Protein AF-M1QK06-F1 (afdb_monomer)

Sequence (136 aa):
MNNLLDLALSVIALILIFSPVLIRKDFSANFPSLIDTLILVYLFLGTYLGSFKSFFERIWWWDILLHLLMGVNIALISFSVIYRLKEVKSHVQLSPFMVAFFSFAISMAAGGIWEIVEYVLDTFFGFELQKPPRIR

Solvent-accessible surface area (backbone atoms only — not comparable to full-atom values): 7548 Å² total; per-residue (Å²): 135,59,70,66,59,57,49,51,55,49,52,52,50,52,51,59,71,46,45,62,60,59,52,30,70,78,62,78,45,87,72,60,70,61,57,61,48,50,51,51,50,46,48,46,49,49,47,51,42,21,61,75,63,42,30,43,47,72,35,81,58,46,60,59,52,48,53,52,47,50,33,52,51,43,21,52,52,42,32,54,51,52,53,48,49,36,71,75,35,85,84,49,86,71,54,75,65,53,45,53,50,52,12,48,51,52,17,54,49,50,52,54,51,48,55,51,50,37,51,49,40,30,72,78,68,70,48,73,72,82,58,74,40,70,82,124

pLDDT: mean 85.59, std 11.58, range [47.09, 98.12]

Structure (mmCIF, N/CA/C/O backbone):
data_AF-M1QK06-F1
#
_entry.id   AF-M1QK06-F1
#
loop_
_atom_site.group_PDB
_atom_site.id
_atom_site.type_symbol
_atom_site.label_atom_id
_atom_site.label_alt_id
_atom_site.label_comp_id
_atom_site.label_asym_id
_atom_site.label_entity_id
_atom_site.label_seq_id
_atom_site.pdbx_PDB_ins_code
_atom_site.Cartn_x
_atom_site.Cartn_y
_atom_site.Cartn_z
_atom_site.occupancy
_atom_site.B_iso_or_equiv
_atom_site.auth_seq_id
_atom_site.auth_comp_id
_atom_site.auth_asym_id
_atom_site.auth_atom_id
_atom_site.pdbx_PDB_model_num
ATOM 1 N N . MET A 1 1 ? 5.079 0.754 -22.479 1.00 54.38 1 MET A N 1
ATOM 2 C CA . MET A 1 1 ? 3.848 1.100 -21.746 1.00 54.38 1 MET A CA 1
ATOM 3 C C . MET A 1 1 ? 2.689 0.482 -22.492 1.00 54.38 1 MET A C 1
ATOM 5 O O . MET A 1 1 ? 2.531 0.763 -23.676 1.00 54.38 1 MET A O 1
ATOM 9 N N . ASN A 1 2 ? 1.988 -0.458 -21.863 1.00 71.56 2 ASN A N 1
ATOM 10 C CA . ASN A 1 2 ? 0.800 -1.060 -22.452 1.00 71.56 2 ASN A CA 1
ATOM 11 C C . ASN A 1 2 ? -0.400 -0.223 -21.997 1.00 71.56 2 ASN A C 1
ATOM 13 O O . ASN A 1 2 ? -0.780 -0.291 -20.831 1.00 71.56 2 ASN A O 1
ATOM 17 N N . ASN A 1 3 ? -0.979 0.558 -22.915 1.00 80.12 3 ASN A N 1
ATOM 18 C CA . ASN A 1 3 ? -2.050 1.519 -22.621 1.00 80.12 3 ASN A CA 1
ATOM 19 C C . ASN A 1 3 ? -3.237 0.898 -21.857 1.00 80.12 3 ASN A C 1
ATOM 21 O O . ASN A 1 3 ? -3.928 1.600 -21.124 1.00 80.12 3 ASN A O 1
ATOM 25 N N . LEU A 1 4 ? -3.479 -0.409 -22.019 1.00 83.19 4 LEU A N 1
ATOM 26 C CA . LEU A 1 4 ? -4.543 -1.125 -21.317 1.00 83.19 4 LEU A CA 1
ATOM 27 C C . LEU A 1 4 ? -4.219 -1.362 -19.834 1.00 83.19 4 LEU A C 1
ATOM 29 O O . LEU A 1 4 ? -5.099 -1.200 -18.991 1.00 83.19 4 LEU A O 1
ATOM 33 N N . LEU A 1 5 ? -2.972 -1.723 -19.514 1.00 83.00 5 LEU A N 1
ATOM 34 C CA . LEU A 1 5 ? -2.525 -1.925 -18.133 1.00 83.00 5 LEU A CA 1
ATOM 35 C C . LEU A 1 5 ? -2.527 -0.598 -17.375 1.00 83.00 5 LEU A C 1
ATOM 37 O O . LEU A 1 5 ? -3.067 -0.519 -16.277 1.00 83.00 5 LEU A O 1
ATOM 41 N N . ASP A 1 6 ? -2.005 0.457 -18.001 1.00 82.38 6 ASP A N 1
ATOM 42 C CA . ASP A 1 6 ? -1.969 1.794 -17.407 1.00 82.38 6 ASP A CA 1
ATOM 43 C C . ASP A 1 6 ? -3.390 2.317 -17.129 1.00 82.38 6 ASP A C 1
ATOM 45 O O . ASP A 1 6 ? -3.655 2.895 -16.071 1.00 82.38 6 ASP A O 1
ATOM 49 N N . LEU A 1 7 ? -4.339 2.056 -18.039 1.00 86.75 7 LEU A N 1
ATOM 50 C CA . LEU A 1 7 ? -5.754 2.362 -17.832 1.00 86.75 7 LEU A CA 1
ATOM 51 C C . LEU A 1 7 ? -6.349 1.547 -16.675 1.00 86.75 7 LEU A C 1
ATOM 53 O O . LEU A 1 7 ? -7.026 2.117 -15.822 1.00 86.75 7 LEU A O 1
ATOM 57 N N . ALA A 1 8 ? -6.090 0.238 -16.618 1.00 86.94 8 ALA A N 1
ATOM 58 C CA . ALA A 1 8 ? -6.592 -0.627 -15.553 1.00 86.94 8 ALA A CA 1
ATOM 59 C C . ALA A 1 8 ? -6.075 -0.190 -14.171 1.00 86.94 8 ALA A C 1
ATOM 61 O O . ALA A 1 8 ? -6.868 -0.017 -13.245 1.00 86.94 8 ALA A O 1
ATOM 62 N N . LEU A 1 9 ? -4.771 0.077 -14.047 1.00 86.38 9 LEU A N 1
ATOM 63 C CA . LEU A 1 9 ? -4.156 0.577 -12.815 1.00 86.38 9 LEU A CA 1
ATOM 64 C C . LEU A 1 9 ? -4.700 1.958 -12.425 1.00 86.38 9 LEU A C 1
ATOM 66 O O . LEU A 1 9 ? -4.945 2.216 -11.248 1.00 86.38 9 LEU A O 1
ATOM 70 N N . SER A 1 10 ? -4.973 2.827 -13.402 1.00 87.44 10 SER A N 1
ATOM 71 C CA . SER A 1 10 ? -5.592 4.136 -13.154 1.00 87.44 10 SER A CA 1
ATOM 72 C C . SER A 1 10 ? -7.034 4.016 -12.651 1.00 87.44 10 SER A C 1
ATOM 74 O O . SER A 1 10 ? -7.446 4.765 -11.766 1.00 87.44 10 SER A O 1
ATOM 76 N N . VAL A 1 11 ? -7.807 3.057 -13.169 1.00 89.62 11 VAL A N 1
ATOM 77 C CA . VAL A 1 11 ? -9.161 2.762 -12.673 1.00 89.62 11 VAL A CA 1
ATOM 78 C C . VAL A 1 11 ? -9.107 2.208 -11.248 1.00 89.62 11 VAL A C 1
ATOM 80 O O . VAL A 1 11 ? -9.885 2.646 -10.402 1.00 89.62 11 VAL A O 1
ATOM 83 N N . ILE A 1 12 ? -8.164 1.308 -10.949 1.00 88.25 12 ILE A N 1
ATOM 84 C CA . ILE A 1 12 ? -7.938 0.803 -9.585 1.00 88.25 12 ILE A CA 1
ATOM 85 C C . ILE A 1 12 ? -7.588 1.960 -8.642 1.00 88.25 12 ILE A C 1
ATOM 87 O O . ILE A 1 12 ? -8.203 2.094 -7.585 1.00 88.25 12 ILE A O 1
ATOM 91 N N . ALA A 1 13 ? -6.670 2.844 -9.042 1.00 87.94 13 ALA A N 1
ATOM 92 C CA . ALA A 1 13 ? -6.310 4.031 -8.272 1.00 87.94 13 ALA A CA 1
ATOM 93 C C . ALA A 1 13 ? -7.526 4.930 -8.000 1.00 87.94 13 ALA A C 1
ATOM 95 O O . ALA A 1 13 ? -7.722 5.380 -6.872 1.00 87.94 13 ALA A O 1
ATOM 96 N N . LEU A 1 14 ? -8.386 5.142 -9.000 1.00 88.25 14 LEU A N 1
ATOM 97 C CA . LEU A 1 14 ? -9.610 5.925 -8.845 1.00 88.25 14 LEU A CA 1
ATOM 98 C C . LEU A 1 14 ? -10.573 5.286 -7.835 1.00 88.25 14 LEU A C 1
ATOM 100 O O . LEU A 1 14 ? -11.089 5.974 -6.955 1.00 88.25 14 LEU A O 1
ATOM 104 N N . ILE A 1 15 ? -10.783 3.971 -7.923 1.00 87.31 15 ILE A N 1
ATOM 105 C CA . ILE A 1 15 ? -11.609 3.222 -6.965 1.00 87.31 15 ILE A CA 1
ATOM 106 C C . ILE A 1 15 ? -11.036 3.360 -5.549 1.00 87.31 15 ILE A C 1
ATOM 108 O O . ILE A 1 15 ? -11.790 3.615 -4.608 1.00 87.31 15 ILE A O 1
ATOM 112 N N . LEU A 1 16 ? -9.713 3.257 -5.389 1.00 85.25 16 LEU A N 1
ATOM 113 C CA . LEU A 1 16 ? -9.045 3.402 -4.095 1.00 85.25 16 LEU A CA 1
ATOM 114 C C . LEU A 1 16 ? -9.257 4.791 -3.483 1.00 85.25 16 LEU A C 1
ATOM 116 O O . LEU A 1 16 ? -9.550 4.867 -2.291 1.00 85.25 16 LEU A O 1
ATOM 120 N N . ILE A 1 17 ? -9.199 5.867 -4.277 1.00 85.94 17 ILE A N 1
ATOM 121 C CA . ILE A 1 17 ? -9.467 7.243 -3.810 1.00 85.94 17 ILE A CA 1
ATOM 122 C C . ILE A 1 17 ? -10.881 7.373 -3.234 1.00 85.94 17 ILE A C 1
ATOM 124 O O . ILE A 1 17 ? -11.076 8.036 -2.216 1.00 85.94 17 ILE A O 1
ATOM 128 N N . PHE A 1 18 ? -11.874 6.743 -3.864 1.00 83.56 18 PHE A N 1
ATOM 129 C CA . PHE A 1 18 ? -13.264 6.817 -3.408 1.00 83.56 18 PHE A CA 1
ATOM 130 C C . PHE A 1 18 ? -13.625 5.777 -2.345 1.00 83.56 18 PHE A C 1
ATOM 132 O O . PHE A 1 18 ? -14.653 5.929 -1.679 1.00 83.56 18 PHE A O 1
ATOM 139 N N . SER A 1 19 ? -12.789 4.758 -2.136 1.00 79.00 19 SER A N 1
ATOM 140 C CA . SER A 1 19 ? -13.047 3.690 -1.166 1.00 79.00 19 SER A CA 1
ATOM 141 C C . SER A 1 19 ? -13.390 4.198 0.245 1.00 79.00 19 SER A C 1
ATOM 143 O O . SER A 1 19 ? -14.368 3.701 0.810 1.00 79.00 19 SER A O 1
ATOM 145 N N . PRO A 1 20 ? -12.746 5.245 0.806 1.00 76.12 20 PRO A N 1
ATOM 146 C CA . PRO A 1 20 ? -13.092 5.713 2.144 1.00 76.12 20 PRO A CA 1
ATOM 147 C C . PRO A 1 20 ? -14.473 6.369 2.193 1.00 76.12 20 PRO A C 1
ATOM 149 O O . PRO A 1 20 ? -15.188 6.235 3.182 1.00 76.12 20 PRO A O 1
ATOM 152 N N . VAL A 1 21 ? -14.883 7.053 1.120 1.00 76.00 21 VAL A N 1
ATOM 153 C CA . VAL A 1 21 ? -16.212 7.677 1.018 1.00 76.00 21 VAL A CA 1
ATOM 154 C C . VAL A 1 21 ? -17.304 6.611 0.995 1.00 76.00 21 VAL A C 1
ATOM 156 O O . VAL A 1 21 ? -18.311 6.759 1.689 1.00 76.00 21 VAL A O 1
ATOM 159 N N . LEU A 1 22 ? -17.090 5.528 0.244 1.00 70.12 22 LEU A N 1
ATOM 160 C CA . LEU A 1 22 ? -18.020 4.401 0.177 1.00 70.12 22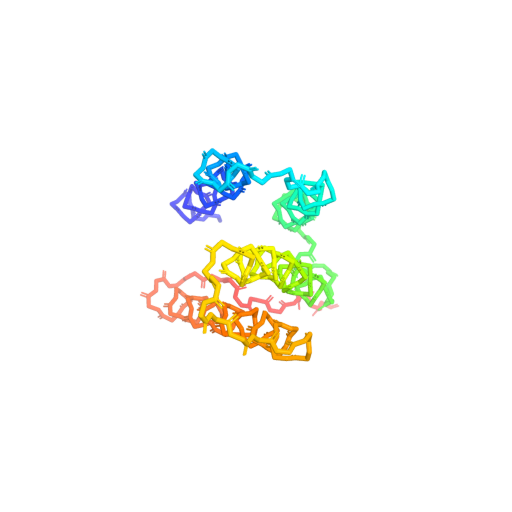 LEU A CA 1
ATOM 161 C C . LEU A 1 22 ? -18.174 3.735 1.551 1.00 70.12 22 LEU A C 1
ATOM 163 O O . LEU A 1 22 ? -19.292 3.543 2.021 1.00 70.12 22 LEU A O 1
ATOM 167 N N . ILE A 1 23 ? -17.061 3.486 2.247 1.00 68.62 23 ILE A N 1
ATOM 168 C CA . ILE A 1 23 ? -17.087 2.854 3.572 1.00 68.62 23 ILE A CA 1
ATOM 169 C C . ILE A 1 23 ? -17.730 3.782 4.621 1.00 68.62 23 ILE A C 1
ATOM 171 O O . ILE A 1 23 ? -18.520 3.334 5.451 1.00 68.62 23 ILE A O 1
ATOM 175 N N . ARG A 1 24 ? -17.457 5.093 4.588 1.00 73.00 24 ARG A N 1
ATOM 176 C CA . ARG A 1 24 ? -18.071 6.058 5.520 1.00 73.00 24 ARG A CA 1
ATOM 177 C C . ARG A 1 24 ? -19.594 6.097 5.411 1.00 73.00 24 ARG A C 1
ATOM 179 O O . ARG A 1 24 ? -20.267 6.179 6.441 1.00 73.00 24 ARG A O 1
ATOM 186 N N . LYS A 1 25 ? -20.123 6.033 4.184 1.00 66.12 25 LYS A N 1
ATOM 187 C CA . LYS A 1 25 ? -21.564 6.109 3.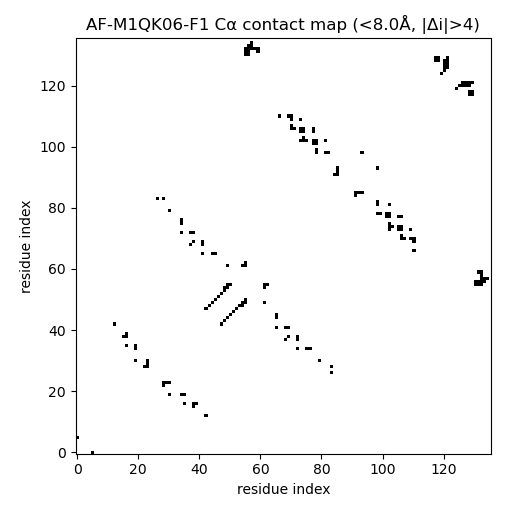911 1.00 66.12 25 LYS A CA 1
ATOM 188 C C . LYS A 1 25 ? -22.333 4.958 4.560 1.00 66.12 25 LYS A C 1
ATOM 190 O O . LYS A 1 25 ? -23.376 5.199 5.161 1.00 66.12 25 LYS A O 1
ATOM 195 N N . ASP A 1 26 ? -21.790 3.747 4.497 1.00 63.34 26 ASP A N 1
ATOM 196 C CA . ASP A 1 26 ? -22.492 2.550 4.969 1.00 63.34 26 ASP A CA 1
ATOM 197 C C . ASP A 1 26 ? -22.297 2.292 6.472 1.00 63.34 26 ASP A C 1
ATOM 199 O O . ASP A 1 26 ? -23.160 1.699 7.118 1.00 63.34 26 ASP A O 1
ATOM 203 N N . PHE A 1 27 ? -21.197 2.773 7.066 1.00 58.53 27 PHE A N 1
ATOM 204 C CA . PHE A 1 27 ? -20.854 2.465 8.462 1.00 58.53 27 PHE A CA 1
ATOM 205 C C . PHE A 1 27 ? -21.142 3.589 9.472 1.00 58.53 27 PHE A C 1
ATOM 207 O O . PHE A 1 27 ? -20.945 3.379 10.675 1.00 58.53 27 PHE A O 1
ATOM 214 N N . SER A 1 28 ? -21.605 4.772 9.025 1.00 55.38 28 SER A N 1
ATOM 215 C CA . SER A 1 28 ? -21.745 5.987 9.867 1.00 55.38 28 SER A CA 1
ATOM 216 C C . SER A 1 28 ? -20.496 6.258 10.719 1.00 55.38 28 SER A C 1
ATOM 218 O O . SER A 1 28 ? -20.573 6.744 11.847 1.00 55.38 28 SER A O 1
ATOM 220 N N . ALA A 1 29 ? -19.338 5.846 10.206 1.00 56.31 29 ALA A N 1
ATOM 221 C CA . ALA A 1 29 ? -18.077 5.873 10.914 1.00 56.31 29 ALA A CA 1
ATOM 222 C C . ALA A 1 29 ? -17.317 7.130 10.496 1.00 56.31 29 ALA A C 1
ATOM 224 O O . ALA A 1 29 ? -17.090 7.357 9.307 1.00 56.31 29 ALA A O 1
ATOM 225 N N . ASN A 1 30 ? -16.887 7.929 11.472 1.00 59.06 30 ASN A N 1
ATOM 226 C CA . ASN A 1 30 ? -15.905 8.982 11.238 1.00 59.06 30 ASN A CA 1
ATOM 227 C C . ASN A 1 30 ? -14.554 8.307 10.987 1.00 59.06 30 ASN A C 1
ATOM 229 O O . ASN A 1 30 ? -13.786 8.072 11.918 1.00 59.06 30 ASN A O 1
ATOM 233 N N . PHE A 1 31 ? -14.295 7.919 9.737 1.00 61.72 31 PHE A N 1
ATOM 234 C CA . PHE A 1 31 ? -12.990 7.390 9.358 1.00 61.72 31 PHE A CA 1
ATOM 235 C C . PHE A 1 31 ? -11.913 8.447 9.638 1.00 61.72 31 PHE A C 1
ATOM 237 O O . PHE A 1 31 ? -12.120 9.617 9.300 1.00 61.72 31 PHE A O 1
ATOM 244 N N . PRO A 1 32 ? -10.770 8.066 10.232 1.00 65.81 32 PRO A N 1
ATOM 245 C CA . PRO A 1 32 ? -9.664 8.988 10.429 1.00 65.81 32 PRO A CA 1
ATOM 246 C C . PRO A 1 32 ? -9.231 9.594 9.092 1.00 65.81 32 PRO A C 1
ATOM 248 O O . PRO A 1 32 ? -8.957 8.859 8.143 1.00 65.81 32 PRO A O 1
ATOM 251 N N . SER A 1 33 ? -9.067 10.919 9.043 1.00 76.81 33 SER A N 1
ATOM 252 C CA . SER A 1 33 ? -8.436 11.628 7.913 1.00 76.81 33 SER A CA 1
ATOM 253 C C . SER A 1 33 ? -7.043 11.080 7.569 1.00 76.81 33 SER A C 1
ATOM 255 O O . SER A 1 33 ? -6.543 11.262 6.459 1.00 76.81 33 SER A O 1
ATOM 257 N N . LEU A 1 34 ? -6.430 10.368 8.518 1.00 84.75 34 LEU A N 1
ATOM 258 C CA . LEU A 1 34 ? -5.197 9.622 8.337 1.00 84.75 34 LEU A CA 1
ATOM 259 C C . LEU A 1 34 ? -5.300 8.557 7.233 1.00 84.75 34 LEU A C 1
ATOM 261 O O . LEU A 1 34 ? -4.376 8.462 6.437 1.00 84.75 34 LEU A O 1
ATOM 265 N N . ILE A 1 35 ? -6.395 7.789 7.143 1.00 85.75 35 ILE A N 1
ATOM 266 C CA . ILE A 1 35 ? -6.536 6.733 6.119 1.00 85.75 35 ILE A CA 1
ATOM 267 C C . ILE A 1 35 ? -6.612 7.358 4.724 1.00 85.75 35 ILE A C 1
ATOM 269 O O . ILE A 1 35 ? -5.881 6.945 3.830 1.00 85.75 35 ILE A O 1
ATOM 273 N N . ASP A 1 36 ? -7.415 8.412 4.559 1.00 87.19 36 ASP A N 1
ATOM 274 C CA . ASP A 1 36 ? -7.512 9.149 3.292 1.00 87.19 36 ASP A CA 1
ATOM 275 C C . ASP A 1 36 ? -6.130 9.683 2.871 1.00 87.19 36 ASP A C 1
ATOM 277 O O . ASP A 1 36 ? -5.717 9.549 1.720 1.00 87.19 36 ASP A O 1
ATOM 281 N N . THR A 1 37 ? -5.376 10.226 3.830 1.00 89.31 37 THR A N 1
ATOM 282 C CA . THR A 1 37 ? -4.023 10.747 3.598 1.00 89.31 37 THR A CA 1
ATOM 283 C C . THR A 1 37 ? -3.050 9.640 3.194 1.00 89.31 37 THR A C 1
ATOM 285 O O . THR A 1 37 ? -2.286 9.812 2.248 1.00 89.31 37 THR A O 1
ATOM 288 N N . LEU A 1 38 ? -3.072 8.494 3.877 1.00 92.31 38 LEU A N 1
ATOM 289 C CA . LEU A 1 38 ? -2.184 7.367 3.587 1.00 92.31 38 LEU A CA 1
ATOM 290 C C . LEU A 1 38 ? -2.488 6.717 2.231 1.00 92.31 38 LEU A C 1
ATOM 292 O O . LEU A 1 38 ? -1.550 6.296 1.552 1.00 92.31 38 LEU A O 1
ATOM 296 N N . ILE A 1 39 ? -3.754 6.686 1.803 1.00 91.88 39 ILE A N 1
ATOM 297 C CA . ILE A 1 39 ? -4.138 6.257 0.451 1.00 91.88 39 ILE A CA 1
ATOM 298 C C . ILE A 1 39 ? -3.581 7.234 -0.585 1.00 91.88 39 ILE A C 1
ATOM 300 O O . ILE A 1 39 ? -2.951 6.807 -1.548 1.00 91.88 39 ILE A O 1
ATOM 304 N N . LEU A 1 40 ? -3.756 8.545 -0.384 1.00 92.00 40 LEU A N 1
ATOM 305 C CA . LEU A 1 40 ? -3.228 9.558 -1.305 1.00 92.00 40 LEU A CA 1
ATOM 306 C C . LEU A 1 40 ? -1.700 9.502 -1.409 1.00 92.00 40 LEU A C 1
ATOM 308 O O . LEU A 1 40 ? -1.160 9.587 -2.510 1.00 92.00 40 LEU A O 1
ATOM 312 N N . VAL A 1 41 ? -1.007 9.317 -0.282 1.00 94.75 41 VAL A N 1
ATOM 313 C CA . VAL A 1 41 ? 0.448 9.130 -0.256 1.00 94.75 41 VAL A CA 1
ATOM 314 C C . VAL A 1 41 ? 0.834 7.870 -1.025 1.00 94.75 41 VAL A C 1
ATOM 316 O O . VAL A 1 41 ? 1.672 7.957 -1.918 1.00 94.75 41 VAL A O 1
ATOM 319 N N . TYR A 1 42 ? 0.206 6.723 -0.749 1.00 95.06 42 TYR A N 1
ATOM 320 C CA . TYR A 1 42 ? 0.463 5.479 -1.482 1.00 95.06 42 TYR A CA 1
ATOM 321 C C . TYR A 1 42 ? 0.284 5.662 -2.997 1.00 95.06 42 TYR A C 1
ATOM 323 O O . TYR A 1 42 ? 1.179 5.325 -3.773 1.00 95.06 42 TYR A O 1
ATOM 331 N N . LEU A 1 43 ? -0.824 6.276 -3.421 1.00 93.44 43 LEU A N 1
ATOM 332 C CA . LEU A 1 43 ? -1.107 6.517 -4.834 1.00 93.44 43 LEU A CA 1
ATOM 333 C C . LEU A 1 43 ? -0.096 7.463 -5.473 1.00 93.44 43 LEU A C 1
ATOM 335 O O . LEU A 1 43 ? 0.370 7.187 -6.575 1.00 93.44 43 LEU A O 1
ATOM 339 N N . PHE A 1 44 ? 0.282 8.550 -4.802 1.00 94.31 44 PHE A N 1
ATOM 340 C CA . PHE A 1 44 ? 1.302 9.471 -5.300 1.00 94.31 44 PHE A CA 1
ATOM 341 C C . PHE A 1 44 ? 2.665 8.781 -5.463 1.00 94.31 44 PHE A C 1
ATOM 343 O O . PHE A 1 44 ? 3.331 8.943 -6.489 1.00 94.31 44 PHE A O 1
ATOM 350 N N . LEU A 1 45 ? 3.072 7.980 -4.477 1.00 95.88 45 LEU A N 1
ATOM 351 C CA . LEU A 1 45 ? 4.336 7.253 -4.514 1.00 95.88 45 LEU A CA 1
ATOM 352 C C . LEU A 1 45 ? 4.339 6.162 -5.599 1.00 95.88 45 LEU A C 1
ATOM 354 O O . LEU A 1 45 ? 5.345 6.008 -6.285 1.00 95.88 45 LEU A O 1
ATOM 358 N N . GLY A 1 46 ? 3.236 5.437 -5.802 1.00 91.69 46 GLY A N 1
ATOM 359 C CA . GLY A 1 46 ? 3.156 4.372 -6.809 1.00 91.69 46 GLY A CA 1
ATOM 360 C C . GLY A 1 46 ? 2.963 4.877 -8.237 1.00 91.69 46 GLY A C 1
ATOM 361 O O . GLY A 1 46 ? 3.687 4.491 -9.155 1.00 91.69 46 GLY A O 1
ATOM 362 N N . THR A 1 47 ? 2.014 5.788 -8.439 1.00 89.12 47 THR A N 1
ATOM 363 C CA . THR A 1 47 ? 1.682 6.280 -9.782 1.00 89.12 47 THR A CA 1
ATOM 364 C C . THR A 1 47 ? 2.689 7.327 -10.242 1.00 89.12 47 THR A C 1
ATOM 366 O O . THR A 1 47 ? 3.414 7.109 -11.210 1.00 89.12 47 THR A O 1
ATOM 369 N N . TYR A 1 48 ? 2.792 8.455 -9.538 1.00 91.00 48 TYR A N 1
ATOM 370 C CA . TYR A 1 48 ? 3.630 9.564 -9.974 1.00 91.00 48 TYR A CA 1
ATOM 371 C C . TYR A 1 48 ? 5.120 9.252 -9.817 1.00 91.00 48 TYR A C 1
ATOM 373 O O . TYR A 1 48 ? 5.859 9.283 -10.799 1.00 91.00 48 TYR A O 1
ATOM 381 N N . LEU A 1 49 ? 5.588 8.924 -8.612 1.00 94.56 49 LEU A N 1
ATOM 382 C CA . LEU A 1 49 ? 7.017 8.654 -8.424 1.00 94.56 49 LEU A CA 1
ATOM 383 C C . LEU A 1 49 ? 7.432 7.290 -8.997 1.00 94.56 49 LEU A C 1
ATOM 385 O O . LEU A 1 49 ? 8.419 7.208 -9.725 1.00 94.56 49 LEU A O 1
ATOM 389 N N . GLY A 1 50 ? 6.659 6.241 -8.723 1.00 90.81 50 GLY A N 1
ATOM 390 C CA . GLY A 1 50 ? 6.908 4.891 -9.221 1.00 90.81 50 GLY A CA 1
ATOM 391 C C . GLY A 1 50 ? 6.874 4.833 -10.743 1.00 90.81 50 GLY A C 1
ATOM 392 O O . GLY A 1 50 ? 7.914 4.632 -11.365 1.00 90.81 50 GLY A O 1
ATOM 393 N N . SER A 1 51 ? 5.702 5.066 -11.337 1.00 85.44 51 SER A N 1
ATOM 394 C CA . SER A 1 51 ? 5.487 4.869 -12.778 1.00 85.44 51 SER A CA 1
ATOM 395 C C . SER A 1 51 ? 5.996 6.047 -13.620 1.00 85.44 51 SER A C 1
ATOM 397 O O . SER A 1 51 ? 6.824 5.862 -14.509 1.00 85.44 51 SER A O 1
ATOM 399 N N . PHE A 1 52 ? 5.566 7.286 -13.336 1.00 87.56 52 PHE A N 1
ATOM 400 C CA . PHE A 1 52 ? 5.940 8.442 -14.173 1.00 87.56 52 PHE A CA 1
ATOM 401 C C . PHE A 1 52 ? 7.396 8.894 -13.992 1.00 87.56 52 PHE A C 1
ATOM 403 O O . PHE A 1 52 ? 8.012 9.377 -14.945 1.00 87.56 52 PHE A O 1
ATOM 410 N N . LYS A 1 53 ? 7.965 8.780 -12.784 1.00 93.06 53 LYS A N 1
ATOM 411 C CA . LYS A 1 53 ? 9.377 9.126 -12.517 1.00 93.06 53 LYS A CA 1
ATOM 412 C C . LYS A 1 53 ? 10.319 7.918 -12.553 1.00 93.06 53 LYS A C 1
ATOM 414 O O . LYS A 1 53 ? 11.523 8.110 -12.359 1.00 93.06 53 LYS A O 1
ATOM 419 N N . SER A 1 54 ? 9.803 6.729 -12.867 1.00 90.06 54 SER A N 1
ATOM 420 C CA . SER A 1 54 ? 10.563 5.481 -13.013 1.00 90.06 54 SER A CA 1
ATOM 421 C C . SER A 1 54 ? 11.329 5.080 -11.746 1.00 90.06 54 SER A C 1
ATOM 423 O O . SER A 1 54 ? 12.508 4.724 -11.804 1.00 90.06 54 SER A O 1
ATOM 425 N N . PHE A 1 55 ? 10.719 5.241 -10.568 1.00 92.50 55 PHE A N 1
ATOM 426 C CA . PHE A 1 55 ? 11.368 4.862 -9.309 1.00 92.50 55 PHE A CA 1
ATOM 427 C C . PHE A 1 55 ? 11.389 3.348 -9.102 1.00 92.50 55 PHE A C 1
ATOM 429 O O . PHE A 1 55 ? 12.350 2.865 -8.506 1.00 92.50 55 PHE A O 1
ATOM 436 N N . PHE A 1 56 ? 10.426 2.607 -9.660 1.00 89.50 56 PHE A N 1
ATOM 437 C CA . PHE A 1 56 ? 10.445 1.140 -9.652 1.00 89.50 56 PHE A CA 1
ATOM 438 C C . PHE A 1 56 ? 11.728 0.581 -10.284 1.00 89.50 56 PHE A C 1
ATOM 440 O O . PHE A 1 56 ? 12.335 -0.348 -9.764 1.00 89.50 56 PHE A O 1
ATOM 447 N N . GLU A 1 57 ? 12.215 1.200 -11.361 1.00 89.19 57 GLU A N 1
ATOM 448 C CA . GLU A 1 57 ? 13.415 0.742 -12.061 1.00 89.19 57 GLU A CA 1
ATOM 449 C C . GLU A 1 57 ? 14.718 1.296 -11.475 1.00 89.19 57 GLU A C 1
ATOM 451 O O . GLU A 1 57 ? 15.787 0.739 -11.737 1.00 89.19 57 GLU A O 1
ATOM 456 N N . ARG A 1 58 ? 14.652 2.411 -10.733 1.00 90.81 58 ARG A N 1
ATOM 457 C CA . ARG A 1 58 ? 15.825 3.155 -10.237 1.00 90.81 58 ARG A CA 1
ATOM 458 C C . ARG A 1 58 ? 16.151 2.891 -8.770 1.00 90.81 58 ARG A C 1
ATOM 460 O O . ARG A 1 58 ? 17.310 3.028 -8.387 1.00 90.81 58 ARG A O 1
ATOM 467 N N . ILE A 1 59 ? 15.157 2.582 -7.940 1.00 92.00 59 ILE A N 1
ATOM 468 C CA . ILE A 1 59 ? 15.298 2.476 -6.485 1.00 92.00 59 ILE A CA 1
ATOM 469 C C . ILE A 1 59 ? 14.855 1.082 -6.045 1.00 92.00 59 ILE A C 1
ATOM 471 O O . ILE A 1 59 ? 13.680 0.741 -6.088 1.00 92.00 59 ILE A O 1
ATOM 475 N N . TRP A 1 60 ? 15.803 0.281 -5.561 1.00 90.31 60 TRP A N 1
ATOM 476 C CA . TRP A 1 60 ? 15.587 -1.148 -5.311 1.00 90.31 60 TRP A CA 1
ATOM 477 C C . TRP A 1 60 ? 14.631 -1.515 -4.189 1.00 90.31 60 TRP A C 1
ATOM 479 O O . TRP A 1 60 ? 14.062 -2.600 -4.207 1.00 90.31 60 TRP A O 1
ATOM 489 N N . TRP A 1 61 ? 14.429 -0.614 -3.238 1.00 92.94 61 TRP A N 1
ATOM 490 C CA . TRP A 1 61 ? 13.494 -0.809 -2.139 1.00 92.94 61 TRP A CA 1
ATOM 491 C C . TRP A 1 61 ? 12.143 -0.127 -2.394 1.00 92.94 61 TRP A C 1
ATOM 493 O O . TRP A 1 61 ? 11.283 -0.163 -1.518 1.00 92.94 61 TRP A O 1
ATOM 503 N N . TRP A 1 62 ? 11.941 0.513 -3.557 1.00 94.44 62 TRP A N 1
ATOM 504 C CA . TRP A 1 62 ? 10.732 1.301 -3.820 1.00 94.44 62 TRP A CA 1
ATOM 505 C C . TRP A 1 62 ? 9.465 0.461 -3.716 1.00 94.44 62 TRP A C 1
ATOM 507 O O . TRP A 1 62 ? 8.510 0.855 -3.051 1.00 94.44 62 TRP A O 1
ATOM 517 N N . ASP A 1 63 ? 9.499 -0.725 -4.313 1.00 92.00 63 ASP A N 1
ATOM 518 C CA . ASP A 1 63 ? 8.383 -1.656 -4.267 1.00 92.00 63 ASP A CA 1
ATOM 519 C C . ASP A 1 63 ? 8.098 -2.158 -2.836 1.00 92.00 63 ASP A C 1
ATOM 521 O O . ASP A 1 63 ? 6.955 -2.155 -2.383 1.00 92.00 63 ASP A O 1
ATOM 525 N N . ILE A 1 64 ? 9.147 -2.424 -2.046 1.00 93.44 64 ILE A N 1
ATOM 526 C CA . ILE A 1 64 ? 9.024 -2.790 -0.623 1.00 93.44 64 ILE A CA 1
ATOM 527 C C . ILE A 1 64 ? 8.328 -1.676 0.178 1.00 93.44 64 ILE A C 1
ATOM 529 O O . ILE A 1 64 ? 7.477 -1.956 1.025 1.00 93.44 64 ILE A O 1
ATOM 533 N N . LEU A 1 65 ? 8.663 -0.403 -0.080 1.00 95.62 65 LEU A N 1
ATOM 534 C CA . LEU A 1 65 ? 7.992 0.733 0.562 1.00 95.62 65 LEU A CA 1
ATOM 535 C C . LEU A 1 65 ? 6.501 0.769 0.205 1.00 95.62 65 LEU A C 1
ATOM 537 O O . LEU A 1 65 ? 5.670 1.000 1.088 1.00 95.62 65 LEU A O 1
ATOM 541 N N . LEU A 1 66 ? 6.153 0.569 -1.068 1.00 94.94 66 LEU A N 1
ATOM 542 C CA . LEU A 1 66 ? 4.757 0.585 -1.498 1.00 94.94 66 LEU A CA 1
ATOM 543 C C . LEU A 1 66 ? 3.965 -0.579 -0.915 1.00 94.94 66 LEU A C 1
ATOM 545 O O . LEU A 1 66 ? 2.849 -0.353 -0.449 1.00 94.94 66 LEU A O 1
ATOM 549 N N . HIS A 1 67 ? 4.550 -1.772 -0.851 1.00 94.06 67 HIS A N 1
ATOM 550 C CA . HIS A 1 67 ? 3.951 -2.930 -0.197 1.00 94.06 67 HIS A CA 1
ATOM 551 C C . HIS A 1 67 ? 3.711 -2.691 1.296 1.00 94.06 67 HIS A C 1
ATOM 553 O O . HIS A 1 67 ? 2.628 -2.986 1.809 1.00 94.06 67 HIS A O 1
ATOM 559 N N . LEU A 1 68 ? 4.668 -2.073 1.996 1.00 95.75 68 LEU A N 1
ATOM 560 C CA . LEU A 1 68 ? 4.487 -1.686 3.394 1.00 95.75 68 LEU A CA 1
ATOM 561 C C . LEU A 1 68 ? 3.330 -0.687 3.555 1.00 95.75 68 LEU A C 1
ATOM 563 O O . LEU A 1 68 ? 2.479 -0.862 4.426 1.00 95.75 68 LEU A O 1
ATOM 567 N N . LEU A 1 69 ? 3.274 0.350 2.715 1.00 95.88 69 LEU A N 1
ATOM 568 C CA . LEU A 1 69 ? 2.219 1.365 2.773 1.00 95.88 69 LEU A CA 1
ATOM 569 C C . LEU A 1 69 ? 0.842 0.805 2.408 1.00 95.88 69 LEU A C 1
ATOM 571 O O . LEU A 1 69 ? -0.141 1.136 3.073 1.00 95.88 69 LEU A O 1
ATOM 575 N N . MET A 1 70 ? 0.755 -0.049 1.389 1.00 94.19 70 MET A N 1
ATOM 576 C CA . MET A 1 70 ? -0.468 -0.774 1.045 1.00 94.19 70 MET A CA 1
ATOM 577 C C . MET A 1 70 ? -0.928 -1.616 2.237 1.00 94.19 70 MET A C 1
ATOM 579 O O . MET A 1 70 ? -2.089 -1.5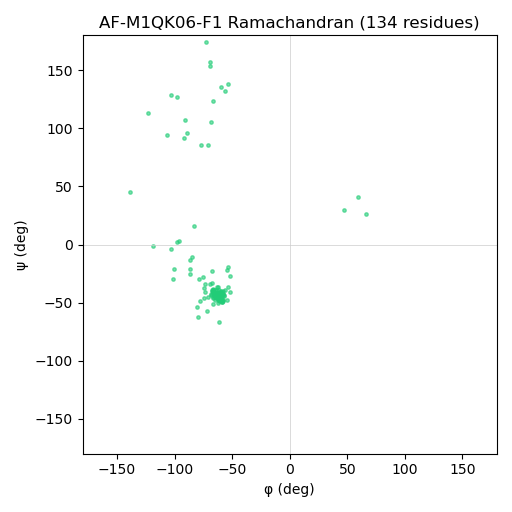26 2.639 1.00 94.19 70 MET A O 1
ATOM 583 N N . GLY A 1 71 ? -0.015 -2.379 2.842 1.00 95.94 71 GLY A N 1
ATOM 584 C CA . GLY A 1 71 ? -0.318 -3.206 4.002 1.00 95.94 71 GLY A CA 1
ATOM 585 C C . GLY A 1 71 ? -0.850 -2.385 5.178 1.00 95.94 71 GLY A C 1
ATOM 586 O O . GLY A 1 71 ? -1.907 -2.687 5.726 1.00 95.94 71 GLY A O 1
ATOM 587 N N . VAL A 1 72 ? -0.192 -1.273 5.518 1.00 95.44 72 VAL A N 1
ATOM 588 C CA . VAL A 1 72 ? -0.665 -0.362 6.575 1.00 95.44 72 VAL A CA 1
ATOM 589 C C . VAL A 1 72 ? -2.065 0.179 6.266 1.00 95.44 72 VAL A C 1
ATOM 591 O O . VAL A 1 72 ? -2.926 0.163 7.146 1.00 95.44 72 VAL A O 1
ATOM 594 N N . ASN A 1 73 ? -2.327 0.613 5.030 1.00 92.75 73 ASN A N 1
ATOM 595 C CA . ASN A 1 73 ? -3.651 1.092 4.624 1.00 92.75 73 ASN A CA 1
ATOM 596 C C . ASN A 1 73 ? -4.730 0.012 4.803 1.00 92.75 73 ASN A C 1
ATOM 598 O O . ASN A 1 73 ? -5.757 0.262 5.437 1.00 92.75 73 ASN A O 1
ATOM 602 N N . ILE A 1 74 ? -4.492 -1.203 4.300 1.00 94.12 74 ILE A N 1
ATOM 603 C CA . ILE A 1 74 ? -5.456 -2.309 4.388 1.00 94.12 74 ILE A CA 1
ATOM 604 C C . ILE A 1 74 ? -5.655 -2.757 5.835 1.00 94.12 74 ILE A C 1
ATOM 606 O O . ILE A 1 74 ? -6.790 -3.019 6.239 1.00 94.12 74 ILE A O 1
ATOM 610 N N . ALA A 1 75 ? -4.591 -2.802 6.638 1.00 94.88 75 ALA A N 1
ATOM 611 C CA . ALA A 1 75 ? -4.675 -3.124 8.056 1.00 94.88 75 ALA A CA 1
ATOM 612 C C . ALA A 1 75 ? -5.529 -2.097 8.815 1.00 94.88 75 ALA A C 1
ATOM 614 O O . ALA A 1 75 ? -6.395 -2.491 9.592 1.00 94.88 75 ALA A O 1
ATOM 615 N N . LEU A 1 76 ? -5.344 -0.795 8.564 1.00 91.69 76 LEU A N 1
ATOM 616 C CA . LEU A 1 76 ? -6.141 0.262 9.196 1.00 91.69 76 LEU A CA 1
ATOM 617 C C . LEU A 1 76 ? -7.616 0.197 8.784 1.00 91.69 76 LEU A C 1
ATOM 619 O O . LEU A 1 76 ? -8.490 0.276 9.646 1.00 91.69 76 LEU A O 1
ATOM 623 N N . ILE A 1 77 ? -7.901 -0.003 7.494 1.00 89.44 77 ILE A N 1
ATOM 624 C CA . ILE A 1 77 ? -9.274 -0.158 6.992 1.00 89.44 77 ILE A CA 1
ATOM 625 C C . ILE A 1 77 ? -9.940 -1.384 7.628 1.00 89.44 77 ILE A C 1
ATOM 627 O O . ILE A 1 77 ? -11.043 -1.283 8.169 1.00 89.44 77 ILE A O 1
ATOM 631 N N . SER A 1 78 ? -9.255 -2.529 7.618 1.00 91.31 78 SER A N 1
ATOM 632 C CA . SER A 1 78 ? -9.752 -3.779 8.205 1.00 91.31 78 SER A CA 1
ATOM 633 C C . SER A 1 78 ? -9.994 -3.631 9.704 1.00 91.31 78 SER A C 1
ATOM 635 O O . SER A 1 78 ? -11.037 -4.050 10.205 1.00 91.31 78 SER A O 1
ATOM 637 N N . PHE A 1 79 ? -9.081 -2.959 10.410 1.00 90.75 79 PHE A N 1
ATOM 638 C CA . PHE A 1 79 ? -9.225 -2.655 11.828 1.00 90.75 79 PHE A CA 1
ATOM 639 C C . PHE A 1 79 ? -10.471 -1.814 12.091 1.00 90.75 79 PHE A C 1
ATOM 641 O O . PHE A 1 79 ?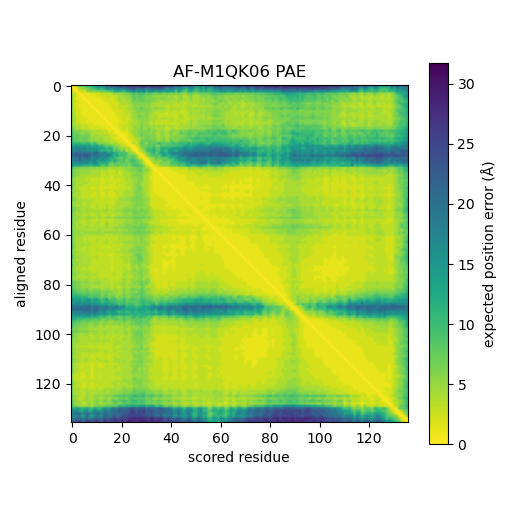 -11.270 -2.175 12.953 1.00 90.75 79 PHE A O 1
ATOM 648 N N . SER A 1 80 ? -10.680 -0.731 11.334 1.00 86.19 80 SER A N 1
ATOM 649 C CA . SER A 1 80 ? -11.864 0.122 11.476 1.00 86.19 80 SER A CA 1
ATOM 650 C C . SER A 1 80 ? -13.165 -0.655 11.258 1.00 86.19 80 SER A C 1
ATOM 652 O O . SER A 1 80 ? -14.105 -0.500 12.040 1.00 86.19 80 SER A O 1
ATOM 654 N N . VAL A 1 81 ? -13.216 -1.532 10.250 1.00 85.94 81 VAL A N 1
ATOM 655 C CA . VAL A 1 81 ? -14.396 -2.366 9.968 1.00 85.94 81 VAL A CA 1
ATOM 656 C C . VAL A 1 81 ? -14.643 -3.377 11.090 1.00 85.94 81 VAL A C 1
ATOM 658 O O . VAL A 1 81 ? -15.749 -3.436 11.628 1.00 85.94 81 VAL A O 1
ATOM 661 N N . ILE A 1 82 ? -13.629 -4.147 11.494 1.00 88.56 82 ILE A N 1
ATOM 662 C CA . ILE A 1 82 ? -13.765 -5.185 12.530 1.00 88.56 82 ILE A CA 1
ATOM 663 C C . ILE A 1 82 ? -14.113 -4.560 13.886 1.00 88.56 82 ILE A C 1
ATOM 665 O O . ILE A 1 82 ? -14.992 -5.059 14.594 1.00 88.56 82 ILE A O 1
ATOM 669 N N . TYR A 1 83 ? -13.463 -3.449 14.239 1.00 84.75 83 TYR A N 1
ATOM 670 C CA . TYR A 1 83 ? -13.751 -2.714 15.467 1.00 84.75 83 TYR A CA 1
ATOM 671 C C . TYR A 1 83 ? -15.201 -2.223 15.491 1.00 84.75 83 TYR A C 1
ATOM 673 O O . TYR A 1 83 ? -15.903 -2.414 16.482 1.00 84.75 83 TYR A O 1
ATOM 681 N N . ARG A 1 84 ? -15.696 -1.672 14.376 1.00 80.50 84 ARG A N 1
ATOM 682 C CA . ARG A 1 84 ? -17.083 -1.210 14.283 1.00 80.50 84 ARG A CA 1
ATOM 683 C C . ARG A 1 84 ? -18.092 -2.354 14.346 1.00 80.50 84 ARG A C 1
ATOM 685 O O . ARG A 1 84 ? -19.126 -2.222 14.998 1.00 80.50 84 ARG A O 1
ATOM 692 N N . LEU A 1 85 ? -17.802 -3.486 13.706 1.00 81.56 85 LEU A N 1
ATOM 693 C CA . LEU A 1 85 ? -18.652 -4.677 13.777 1.00 81.56 85 LEU A CA 1
ATOM 694 C C . LEU A 1 85 ? -18.794 -5.183 15.215 1.00 81.56 85 LEU A C 1
ATOM 696 O O . LEU A 1 85 ? -19.901 -5.534 15.622 1.00 81.56 85 LEU A O 1
ATOM 700 N N . LYS A 1 86 ? -17.704 -5.154 15.991 1.00 80.56 86 LYS A N 1
ATOM 701 C CA . LYS A 1 86 ? -17.720 -5.471 17.423 1.00 80.56 86 LYS A CA 1
ATOM 702 C C . LYS A 1 86 ? -18.641 -4.525 18.209 1.00 80.56 86 LYS A C 1
ATOM 704 O O . LYS A 1 86 ? -19.373 -4.987 19.075 1.00 80.56 86 LYS A O 1
ATOM 709 N N . GLU A 1 87 ? -18.629 -3.222 17.918 1.00 76.06 87 GLU A N 1
ATOM 710 C CA . GLU A 1 87 ? -19.501 -2.252 18.605 1.00 76.06 87 GLU A CA 1
ATOM 711 C C . GLU A 1 87 ? -20.987 -2.428 18.267 1.00 76.06 87 GLU A C 1
ATOM 713 O O . GLU A 1 87 ? -21.840 -2.341 19.147 1.00 76.06 87 GLU A O 1
ATOM 718 N N . VAL A 1 88 ? -21.312 -2.660 16.991 1.00 78.12 88 VAL A N 1
ATOM 719 C CA . VAL A 1 88 ? -22.706 -2.719 16.515 1.00 78.12 88 VAL A CA 1
ATOM 720 C C . VAL A 1 88 ? -23.365 -4.064 16.838 1.00 78.12 88 VAL A C 1
ATOM 722 O O . VAL A 1 88 ? -24.581 -4.139 17.018 1.00 78.12 88 VAL A O 1
ATOM 725 N N . LYS A 1 89 ? -22.589 -5.150 16.907 1.00 77.06 89 LYS A N 1
ATOM 726 C CA . LYS A 1 89 ? -23.091 -6.498 17.191 1.00 77.06 89 LYS A CA 1
ATOM 727 C C . LYS A 1 89 ? -22.701 -6.904 18.611 1.00 77.06 89 LYS A C 1
ATOM 729 O O . LYS A 1 89 ? -21.649 -7.492 18.823 1.00 77.06 89 LYS A O 1
ATOM 734 N N . SER A 1 90 ? -23.598 -6.672 19.570 1.00 66.44 90 SER A N 1
ATOM 735 C CA . SER A 1 90 ? -23.401 -6.959 21.005 1.00 66.44 90 SER A CA 1
ATOM 736 C C . SER A 1 90 ? -23.009 -8.409 21.341 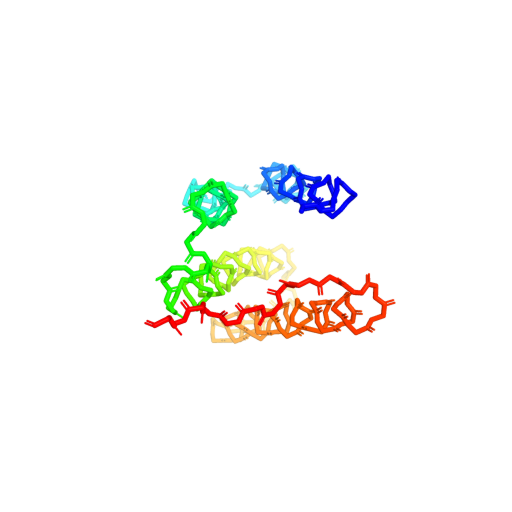1.00 66.44 90 SER A C 1
ATOM 738 O O . SER A 1 90 ? -22.418 -8.658 22.389 1.00 66.44 90 SER A O 1
ATOM 740 N N . HIS A 1 91 ? -23.302 -9.370 20.459 1.00 76.00 91 HIS A N 1
ATOM 741 C CA . HIS A 1 91 ? -22.915 -10.777 20.618 1.00 76.00 91 HIS A CA 1
ATOM 742 C C . HIS A 1 91 ? -21.491 -11.098 20.125 1.00 76.00 91 HIS A C 1
ATOM 744 O O . HIS A 1 91 ? -20.990 -12.190 20.384 1.00 76.00 91 HIS A O 1
ATOM 750 N N . VAL A 1 92 ? -20.823 -10.177 19.421 1.00 75.56 92 VAL A N 1
ATOM 751 C CA . VAL A 1 92 ? -19.467 -10.373 18.890 1.00 75.56 92 VAL A CA 1
ATOM 752 C C . VAL A 1 92 ? -18.447 -9.924 19.933 1.00 75.56 92 VAL A C 1
ATOM 754 O O . VAL A 1 92 ? -18.098 -8.750 20.044 1.00 75.56 92 VAL A O 1
ATOM 757 N N . GLN A 1 93 ? -17.943 -10.878 20.713 1.00 80.62 93 GLN A N 1
ATOM 758 C CA . GLN A 1 93 ? -16.898 -10.628 21.705 1.00 80.62 93 GLN A CA 1
ATOM 759 C C . GLN A 1 93 ? -15.512 -10.866 21.096 1.00 80.62 93 GLN A C 1
ATOM 761 O O . GLN A 1 93 ? -14.988 -11.976 21.122 1.00 80.62 93 GLN A O 1
ATOM 766 N N . LEU A 1 94 ? -14.907 -9.811 20.546 1.00 86.00 94 LEU A N 1
ATOM 767 C CA . LEU A 1 94 ? -13.515 -9.834 20.083 1.00 86.00 94 LEU A CA 1
ATOM 768 C C . LEU A 1 94 ? -12.603 -9.112 21.078 1.00 86.00 94 LEU A C 1
ATOM 770 O O . LEU A 1 94 ? -12.856 -7.961 21.455 1.00 86.00 94 LEU A O 1
ATOM 774 N N . SER A 1 95 ? -11.516 -9.776 21.479 1.00 90.38 95 SER A N 1
ATOM 775 C CA . SER A 1 95 ? -10.451 -9.131 22.248 1.00 90.38 95 SER A CA 1
ATOM 776 C C . SER A 1 95 ? -9.697 -8.119 21.370 1.00 90.38 95 SER A C 1
ATOM 778 O O . SER A 1 95 ? -9.638 -8.297 20.149 1.00 90.38 95 SER A O 1
ATOM 780 N N . PRO A 1 96 ? -9.080 -7.070 21.948 1.00 88.81 96 PRO A N 1
ATOM 781 C CA . PRO A 1 96 ? -8.261 -6.127 21.180 1.00 88.81 96 PRO A CA 1
ATOM 782 C C . PRO A 1 96 ? -7.169 -6.818 20.349 1.00 88.81 96 PRO A C 1
ATOM 784 O O . PRO A 1 96 ? -6.920 -6.433 19.209 1.00 88.81 96 PRO A O 1
ATOM 787 N N . PHE A 1 97 ? -6.577 -7.886 20.893 1.00 93.38 97 PHE A N 1
ATOM 788 C CA . PHE A 1 97 ? -5.591 -8.704 20.192 1.00 93.38 97 PHE A CA 1
ATOM 789 C C . PHE A 1 97 ? -6.172 -9.376 18.942 1.00 93.38 97 PHE A C 1
ATOM 791 O O . PHE A 1 97 ? -5.566 -9.302 17.879 1.00 93.38 97 PHE A O 1
ATOM 798 N N . MET A 1 98 ? -7.358 -9.987 19.039 1.00 93.50 98 MET A N 1
ATOM 799 C CA . MET A 1 98 ? -8.004 -10.634 17.891 1.00 93.50 98 MET A CA 1
ATOM 800 C C . MET A 1 98 ? -8.312 -9.634 16.776 1.00 93.50 98 MET A C 1
ATOM 802 O O . MET A 1 98 ? -8.068 -9.934 15.612 1.00 93.50 98 MET A O 1
ATOM 806 N N . VAL A 1 99 ? -8.789 -8.431 17.116 1.00 92.94 99 VAL A N 1
ATOM 807 C CA . VAL A 1 99 ? -9.042 -7.369 16.125 1.00 92.94 99 VAL A CA 1
ATOM 808 C C . VAL A 1 99 ? -7.754 -7.007 15.381 1.00 92.94 99 VAL A C 1
ATOM 810 O O . VAL A 1 99 ? -7.750 -6.972 14.150 1.00 92.94 99 VAL A O 1
ATOM 813 N N . ALA A 1 100 ? -6.653 -6.790 16.104 1.00 94.00 100 ALA A N 1
ATOM 814 C CA . ALA A 1 100 ? -5.358 -6.485 15.499 1.00 94.00 100 ALA A CA 1
ATOM 815 C C . ALA A 1 100 ? -4.834 -7.645 14.633 1.00 94.00 100 ALA A C 1
ATOM 817 O O . ALA A 1 100 ? -4.417 -7.424 13.498 1.00 94.00 100 ALA A O 1
ATOM 818 N N . PHE A 1 101 ? -4.917 -8.880 15.135 1.00 96.25 101 PHE A N 1
ATOM 819 C CA . PHE A 1 101 ? -4.466 -10.078 14.428 1.00 96.25 101 PHE A CA 1
ATOM 820 C C . PHE A 1 101 ? -5.231 -10.305 13.120 1.00 96.25 101 PHE A C 1
ATOM 822 O O . PHE A 1 101 ? -4.608 -10.499 12.080 1.00 96.25 101 PHE A O 1
ATOM 829 N N . PHE A 1 102 ? -6.566 -10.231 13.137 1.00 95.56 102 PHE A N 1
ATOM 830 C CA . PHE A 1 102 ? -7.363 -10.387 11.917 1.00 95.56 102 PHE A CA 1
ATOM 831 C C . PHE A 1 102 ? -7.091 -9.270 10.910 1.00 95.56 102 PHE A C 1
ATOM 833 O O . PHE A 1 102 ? -6.973 -9.542 9.720 1.00 95.56 102 PHE A O 1
ATOM 840 N N . SER A 1 103 ? -6.928 -8.031 11.377 1.00 95.94 103 SER A N 1
ATOM 841 C CA . SER A 1 103 ? -6.592 -6.898 10.505 1.00 95.94 103 SER A CA 1
ATOM 842 C C . SER A 1 103 ? -5.237 -7.090 9.820 1.00 95.94 103 SER A C 1
ATOM 844 O O . SER A 1 103 ? -5.107 -6.863 8.618 1.00 95.94 103 SER A O 1
ATOM 846 N N . PHE A 1 104 ? -4.240 -7.568 10.569 1.00 96.75 104 PHE A N 1
ATOM 847 C CA . PHE A 1 104 ? -2.930 -7.928 10.035 1.00 96.75 104 PHE A CA 1
ATOM 848 C C . PHE A 1 104 ? -3.016 -9.097 9.043 1.00 96.75 104 PHE A C 1
ATOM 850 O O . PHE A 1 104 ? -2.455 -9.019 7.954 1.00 96.75 104 PHE A O 1
ATOM 857 N N . ALA A 1 105 ? -3.757 -10.156 9.372 1.00 98.12 105 ALA A N 1
ATOM 858 C CA . ALA A 1 105 ? -3.923 -11.313 8.496 1.00 98.12 105 ALA A CA 1
ATOM 859 C C . ALA A 1 105 ? -4.609 -10.945 7.169 1.00 98.12 105 ALA A C 1
ATOM 861 O O . ALA A 1 105 ? -4.162 -11.388 6.114 1.00 98.12 105 ALA A O 1
ATOM 862 N N . ILE A 1 106 ? -5.644 -10.096 7.203 1.00 97.69 106 ILE A N 1
ATOM 863 C CA . ILE A 1 106 ? -6.306 -9.576 5.995 1.00 97.69 106 ILE A CA 1
ATOM 864 C C . ILE A 1 106 ? -5.324 -8.756 5.156 1.00 97.69 106 ILE A C 1
ATOM 866 O O . ILE A 1 106 ? -5.256 -8.944 3.945 1.00 97.69 106 ILE A O 1
ATOM 870 N N . SER A 1 107 ? -4.528 -7.890 5.791 1.00 97.31 107 SER A N 1
ATOM 871 C CA . SER A 1 107 ? -3.480 -7.127 5.107 1.00 97.31 107 SER A CA 1
ATOM 872 C C . SER A 1 107 ? -2.467 -8.035 4.405 1.00 97.31 107 SER A C 1
ATOM 874 O O . SER A 1 107 ? -2.155 -7.814 3.237 1.00 97.31 107 SER A O 1
ATOM 876 N N . MET A 1 108 ? -1.964 -9.062 5.093 1.00 97.69 108 MET A N 1
ATOM 877 C CA . MET A 1 108 ? -1.009 -10.015 4.517 1.00 97.69 108 MET A CA 1
ATOM 878 C C . MET A 1 108 ? -1.624 -10.818 3.369 1.00 97.69 108 MET A C 1
ATOM 880 O O . MET A 1 108 ? -0.986 -11.001 2.336 1.00 97.69 108 MET A O 1
ATOM 884 N N . ALA A 1 109 ? -2.873 -11.265 3.523 1.00 97.88 109 ALA A N 1
ATOM 885 C CA . ALA A 1 109 ? -3.588 -11.984 2.475 1.00 97.88 109 ALA A CA 1
ATOM 886 C C . ALA A 1 109 ? -3.803 -11.109 1.233 1.00 97.88 109 ALA A C 1
ATOM 888 O O . ALA A 1 109 ? -3.597 -11.579 0.119 1.00 97.88 109 ALA A O 1
ATOM 889 N N . ALA A 1 110 ? -4.165 -9.835 1.410 1.00 96.06 110 ALA A N 1
ATOM 890 C CA . ALA A 1 110 ? -4.324 -8.899 0.302 1.00 96.06 110 ALA A CA 1
ATOM 891 C C . ALA A 1 110 ? -3.003 -8.647 -0.441 1.00 96.06 110 ALA A C 1
ATOM 893 O O . ALA A 1 110 ? -2.999 -8.650 -1.668 1.00 96.06 110 ALA A O 1
ATOM 894 N N . GLY A 1 111 ? -1.889 -8.494 0.287 1.00 94.81 111 GLY A N 1
ATOM 895 C CA . GLY A 1 111 ? -0.551 -8.416 -0.311 1.00 94.81 111 GLY A CA 1
ATOM 896 C C . GLY A 1 111 ? -0.207 -9.671 -1.116 1.00 94.81 111 GLY A C 1
ATOM 897 O O . GLY A 1 111 ? 0.168 -9.576 -2.276 1.00 94.81 111 GLY A O 1
ATOM 898 N N . GLY A 1 112 ? -0.440 -10.860 -0.554 1.00 96.38 112 GLY A N 1
ATOM 899 C CA . GLY A 1 112 ? -0.216 -12.117 -1.275 1.00 96.38 112 GLY A CA 1
ATOM 900 C C . GLY A 1 112 ? -1.094 -12.278 -2.522 1.00 96.38 112 GLY A C 1
ATOM 901 O O . GLY A 1 112 ? -0.637 -12.803 -3.532 1.00 96.38 112 GLY A O 1
ATOM 902 N N . ILE A 1 113 ? -2.346 -11.809 -2.483 1.00 96.88 113 ILE A N 1
ATOM 903 C CA . ILE A 1 113 ? -3.223 -11.787 -3.664 1.00 96.88 113 ILE A CA 1
ATOM 904 C C . ILE A 1 113 ? -2.655 -10.858 -4.739 1.00 96.88 113 ILE A C 1
ATOM 906 O O . ILE A 1 113 ? -2.684 -11.223 -5.912 1.00 96.88 113 ILE A O 1
ATOM 910 N N . TRP A 1 114 ? -2.145 -9.686 -4.357 1.00 94.69 114 TRP A N 1
ATOM 911 C CA . TRP A 1 114 ? -1.543 -8.741 -5.296 1.00 94.69 114 TRP A CA 1
ATOM 912 C C . TRP A 1 114 ? -0.342 -9.356 -6.027 1.00 94.69 114 TRP A C 1
ATOM 914 O O . TRP A 1 114 ? -0.330 -9.376 -7.252 1.00 94.69 114 TRP A O 1
ATOM 924 N N . GLU A 1 115 ? 0.572 -9.997 -5.301 1.00 94.50 115 GLU A N 1
ATOM 925 C CA . GLU A 1 115 ? 1.718 -10.718 -5.879 1.00 94.50 115 GLU A CA 1
ATOM 926 C C . GLU A 1 115 ? 1.298 -11.818 -6.866 1.00 94.50 115 GLU A C 1
ATOM 928 O O . GLU A 1 115 ? 1.8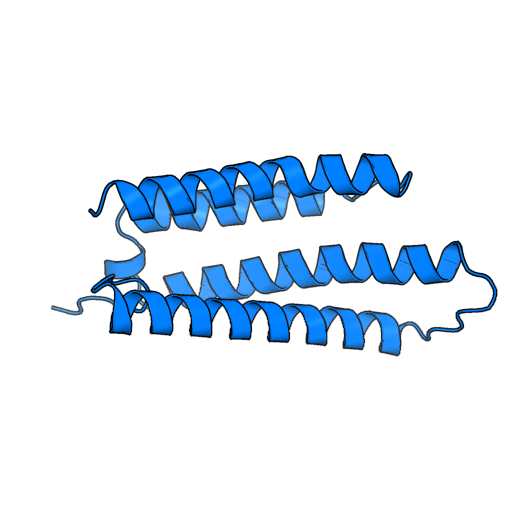99 -12.000 -7.926 1.00 94.50 115 GLU A O 1
ATOM 933 N N . ILE A 1 116 ? 0.226 -12.555 -6.552 1.00 95.94 116 ILE A N 1
ATOM 934 C CA . ILE A 1 116 ? -0.328 -13.564 -7.466 1.00 95.94 116 ILE A CA 1
ATOM 935 C C . ILE A 1 116 ? -0.878 -12.899 -8.733 1.00 95.94 116 ILE A C 1
ATOM 937 O O . ILE A 1 116 ? -0.689 -13.431 -9.828 1.00 95.94 116 ILE A O 1
ATOM 941 N N . VAL A 1 117 ? -1.557 -11.755 -8.606 1.00 92.88 117 VAL A N 1
ATOM 942 C CA . VAL A 1 117 ? -2.059 -10.989 -9.755 1.00 92.88 117 VAL A CA 1
ATOM 943 C C . VAL A 1 117 ? -0.901 -10.537 -10.638 1.00 92.88 117 VAL A C 1
ATOM 945 O O . VAL A 1 117 ? -0.964 -10.758 -11.846 1.00 92.88 117 VAL A O 1
ATOM 948 N N . GLU A 1 118 ? 0.160 -9.975 -10.062 1.00 91.19 118 GLU A N 1
ATOM 949 C CA . GLU A 1 118 ? 1.351 -9.561 -10.809 1.00 91.19 118 GLU A CA 1
ATOM 950 C C . GLU A 1 118 ? 1.989 -10.740 -11.543 1.00 91.19 118 GLU A C 1
ATOM 952 O O . GLU A 1 118 ? 2.176 -10.680 -12.756 1.00 91.19 118 GLU A O 1
ATOM 957 N N . TYR A 1 119 ? 2.216 -11.855 -10.844 1.00 93.56 119 TYR A N 1
ATOM 958 C CA . TYR A 1 119 ? 2.774 -13.064 -11.444 1.00 93.56 119 TYR A CA 1
ATOM 959 C C . TYR A 1 119 ? 1.928 -13.586 -12.616 1.00 93.56 119 TYR A C 1
ATOM 961 O O . TYR A 1 119 ? 2.463 -13.959 -13.664 1.00 93.56 119 TYR A O 1
ATOM 969 N N . VAL A 1 120 ? 0.600 -13.620 -12.466 1.00 94.44 120 VAL A N 1
ATOM 970 C CA . VAL A 1 120 ? -0.324 -14.065 -13.521 1.00 94.44 120 VAL A CA 1
ATOM 971 C C . VAL A 1 120 ? -0.283 -13.116 -14.719 1.00 94.44 120 VAL A C 1
ATOM 973 O O . VAL A 1 120 ? -0.237 -13.566 -15.865 1.00 94.44 120 VAL A O 1
ATOM 976 N N . LEU A 1 121 ? -0.289 -11.809 -14.469 1.00 91.56 121 LEU A N 1
ATOM 977 C CA . LEU A 1 121 ? -0.233 -10.784 -15.505 1.00 91.56 121 LEU A CA 1
ATOM 978 C C . LEU A 1 121 ? 1.090 -10.838 -16.282 1.00 91.56 121 LEU A C 1
ATOM 980 O O . LEU A 1 121 ? 1.080 -10.805 -17.516 1.00 91.56 121 LEU A O 1
ATOM 984 N N . ASP A 1 122 ? 2.207 -11.030 -15.593 1.00 91.81 122 ASP A N 1
ATOM 985 C CA . ASP A 1 122 ? 3.520 -11.159 -16.219 1.00 91.81 122 ASP A CA 1
ATOM 986 C C . ASP A 1 122 ? 3.628 -12.465 -17.022 1.00 91.81 122 ASP A C 1
ATOM 988 O O . ASP A 1 122 ? 4.054 -12.461 -18.179 1.00 91.81 122 ASP A O 1
ATOM 992 N N . THR A 1 123 ? 3.151 -13.580 -16.460 1.00 92.81 123 THR A N 1
ATOM 993 C CA . THR A 1 123 ? 3.268 -14.915 -17.073 1.00 92.81 123 THR A CA 1
ATOM 994 C C . THR A 1 123 ? 2.379 -15.090 -18.302 1.00 92.81 123 THR A C 1
ATOM 996 O O . THR A 1 123 ? 2.821 -15.635 -19.314 1.00 92.81 123 THR A O 1
ATOM 999 N N . PHE A 1 124 ? 1.115 -14.668 -18.227 1.00 94.06 124 PHE A N 1
ATOM 1000 C CA . PHE A 1 124 ? 0.122 -14.984 -19.260 1.00 94.06 124 PHE A CA 1
ATOM 1001 C C . PHE A 1 124 ? -0.126 -13.847 -20.250 1.00 94.06 124 PHE A C 1
ATOM 1003 O O . PHE A 1 124 ? -0.602 -14.105 -21.355 1.00 94.06 124 PHE A O 1
ATOM 1010 N N . PHE A 1 125 ? 0.196 -12.604 -19.884 1.00 88.81 125 PHE A N 1
ATOM 1011 C CA . PHE A 1 125 ? -0.080 -11.429 -20.716 1.00 88.81 125 PHE A CA 1
ATOM 1012 C C . PHE A 1 125 ? 1.187 -10.666 -21.125 1.00 88.81 125 PHE A C 1
ATOM 1014 O O . PHE A 1 125 ? 1.091 -9.697 -21.879 1.00 88.81 125 PHE A O 1
ATOM 1021 N N . GLY A 1 126 ? 2.369 -11.109 -20.678 1.00 86.12 126 GLY A N 1
ATOM 1022 C CA . GLY A 1 126 ? 3.647 -10.476 -21.009 1.00 86.12 126 GLY A CA 1
ATOM 1023 C C . GLY A 1 126 ? 3.790 -9.073 -20.418 1.00 86.12 126 GLY A C 1
ATOM 1024 O O . GLY A 1 126 ? 4.478 -8.228 -20.996 1.00 86.12 126 GLY A O 1
ATOM 1025 N N . PHE A 1 127 ? 3.090 -8.806 -19.311 1.00 87.44 127 PHE A N 1
ATOM 1026 C CA . PHE A 1 127 ? 3.313 -7.610 -18.511 1.00 87.44 127 PHE A CA 1
ATOM 1027 C C . PHE A 1 1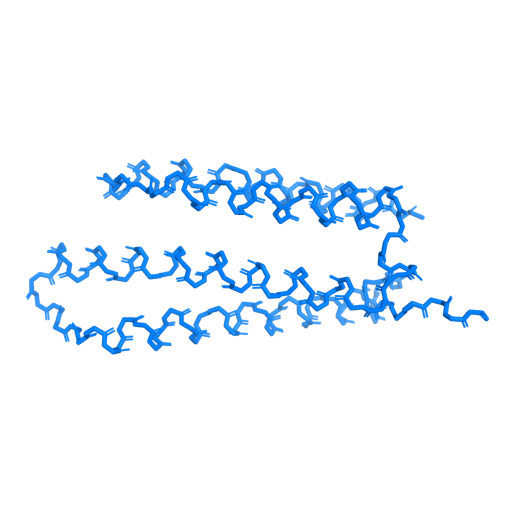27 ? 4.624 -7.720 -17.725 1.00 87.44 127 PHE A C 1
ATOM 1029 O O . PHE A 1 127 ? 5.358 -8.703 -17.822 1.00 87.44 127 PHE A O 1
ATOM 1036 N N . GLU A 1 128 ? 4.977 -6.634 -17.047 1.00 86.19 128 GLU A N 1
ATOM 1037 C CA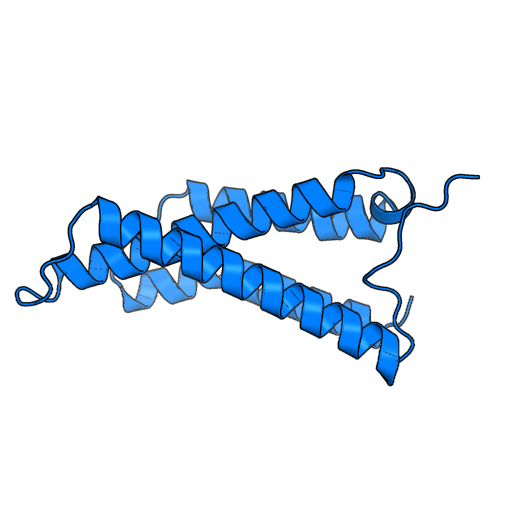 . GLU A 1 128 ? 6.281 -6.475 -16.415 1.00 86.19 128 GLU A CA 1
ATOM 1038 C C . GLU A 1 128 ? 6.147 -5.822 -15.030 1.00 86.19 128 GLU A C 1
ATOM 1040 O O . GLU A 1 128 ? 6.863 -4.870 -14.719 1.00 86.19 128 GLU A O 1
ATOM 1045 N N . LEU A 1 129 ? 5.186 -6.293 -14.232 1.00 86.25 129 LEU A N 1
ATOM 1046 C CA . LEU A 1 129 ? 4.853 -5.766 -12.908 1.00 86.25 129 LEU A CA 1
ATOM 1047 C C . LEU A 1 129 ? 5.895 -6.161 -11.850 1.00 86.25 129 LEU A C 1
ATOM 1049 O O . LEU A 1 129 ? 6.290 -5.312 -11.060 1.00 86.25 129 LEU A O 1
ATOM 1053 N N . GLN A 1 130 ? 6.454 -7.375 -11.905 1.00 82.25 130 GLN A N 1
ATOM 1054 C CA . GLN A 1 130 ? 7.425 -7.872 -10.913 1.00 82.25 130 GLN A CA 1
ATOM 1055 C C . GLN A 1 130 ? 8.877 -7.421 -11.163 1.00 82.25 130 GLN A C 1
ATOM 1057 O O . GLN A 1 130 ? 9.828 -8.032 -10.663 1.00 82.25 130 GLN A O 1
ATOM 1062 N N . LYS A 1 131 ? 9.116 -6.409 -12.007 1.00 69.81 131 LYS A N 1
ATOM 1063 C CA . LYS A 1 131 ? 10.476 -6.125 -12.481 1.00 69.81 131 LYS A CA 1
ATOM 1064 C C . LYS A 1 131 ? 11.406 -5.634 -11.368 1.00 69.81 131 LYS A C 1
ATOM 1066 O O . LYS A 1 131 ? 11.173 -4.561 -10.813 1.00 69.81 131 LYS A O 1
ATOM 1071 N N . PRO A 1 132 ? 12.546 -6.313 -11.134 1.00 59.66 132 PRO A N 1
ATOM 1072 C CA . PRO A 1 132 ? 13.581 -5.760 -10.284 1.00 59.66 132 PRO A CA 1
ATOM 1073 C C . PRO A 1 132 ? 14.246 -4.549 -10.968 1.00 59.66 132 PRO A C 1
ATOM 1075 O O . PRO A 1 132 ? 14.254 -4.441 -12.203 1.00 59.66 132 PRO A O 1
ATOM 1078 N N . PRO A 1 133 ? 14.862 -3.650 -10.185 1.00 57.16 133 PRO A N 1
ATOM 1079 C CA . PRO A 1 133 ? 15.597 -2.504 -10.704 1.00 57.16 133 PRO A CA 1
ATOM 1080 C C . PRO A 1 133 ? 16.649 -2.945 -11.707 1.00 57.16 133 PRO A C 1
ATOM 1082 O O . PRO A 1 133 ? 17.390 -3.905 -11.474 1.00 57.16 133 PRO A O 1
ATOM 1085 N N . ARG A 1 134 ? 16.783 -2.198 -12.804 1.00 57.69 134 ARG A N 1
ATOM 1086 C CA . ARG A 1 134 ? 17.901 -2.409 -13.724 1.00 57.69 134 ARG A CA 1
ATOM 1087 C C . ARG A 1 134 ? 19.146 -1.789 -13.106 1.00 57.69 134 ARG A C 1
ATOM 1089 O O . ARG A 1 134 ? 19.476 -0.642 -13.394 1.00 57.69 134 ARG A O 1
ATOM 1096 N N . ILE A 1 135 ? 19.833 -2.550 -12.262 1.00 51.91 135 ILE A N 1
ATOM 1097 C CA . ILE A 1 135 ? 21.201 -2.224 -11.868 1.00 51.91 135 ILE A CA 1
ATOM 1098 C C . ILE A 1 135 ? 22.057 -2.418 -13.129 1.00 51.91 135 ILE A C 1
ATOM 1100 O O . ILE A 1 135 ? 22.239 -3.543 -13.592 1.00 51.91 135 ILE A O 1
ATOM 1104 N N . ARG A 1 136 ? 22.469 -1.307 -13.748 1.00 47.09 136 ARG A N 1
ATOM 1105 C CA . ARG A 1 136 ? 23.538 -1.282 -14.754 1.00 47.09 136 ARG A CA 1
ATOM 1106 C C . ARG A 1 136 ? 24.875 -1.109 -14.059 1.00 47.09 136 ARG A C 1
ATOM 1108 O O . ARG A 1 136 ? 24.908 -0.322 -13.088 1.00 47.09 136 ARG A O 1
#

Mean predicted aligned error: 5.95 Å

Radius of gyration: 17.01 Å; Cα contacts (8 Å, |Δi|>4): 101; chains: 1; bounding box: 47×27×45 Å

Organism: NCBI:txid1236903

Secondary structure (DSSP, 8-state):
--HHHHHHHHHHHHHHHHHHHHHHHHHT----HHHHHHHHHHHIIIIIIIIITTHHHH-TTHHHHHHHHHHHHHHHHHHHHHHHHHHH-TT----HHHHHHHHHHHHHHHHHHHHHHHHHHHHHH---TTPPP---

Foldseek 3Di:
DPPVVLVVVVVVLVCLLCVVVVVC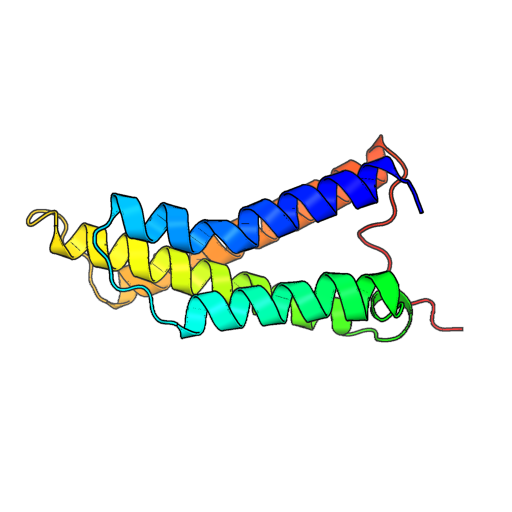VVLVDPQPVVLNVLSVVLCCLCPVCVPVVVCQQVPQCSVVVSLVSQLVSQLSVQLSVVVSCCVVDVPDDDDPVRSNVVSNVRSVVVSVVVVVVQVCCCVPVVDCSPDGHPPD

InterPro domains:
  IPR014509 Inner membrane protein YjdF-like [PF09997] (8-130)